Protein AF-A0A7V9ACW5-F1 (afdb_monomer)

Mean predicted aligned error: 5.11 Å

Secondary structure (DSSP, 8-state):
-PPPPHHHHHHHHHHHHHHT-HHHHTTS-HHHHHHIIIIIIHHHHHHHSSHHHHHHHHHTTSS-HHHHHHHHHHHHHHHHHHHHTTSTT--HHHHHH-HHHHHHHHHHHHHHHHHHTT-

Foldseek 3Di:
DDDDALVRLLVLLLVLLVLLAPVVL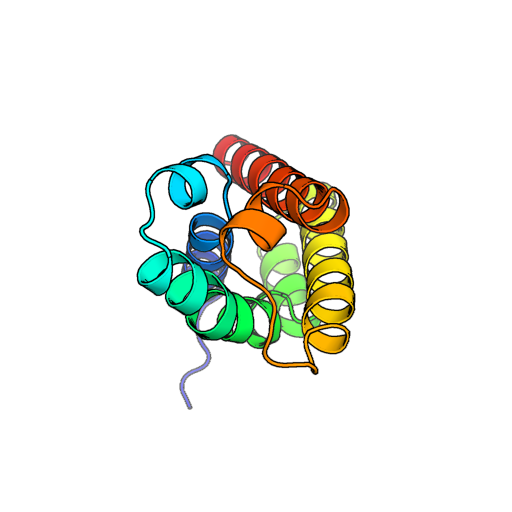VVDDQVSNCCSLVPSNVVSLVPCLPPVNLVNNVVVVLDDPVLNVLSVVLSVLSCVVVVVVPPVPDTSVCCVPPPSNVVSNVSSNVSSVRNVVSD

Radius of gyration: 14.18 Å; Cα contacts (8 Å, |Δi|>4): 106; chains: 1; bounding box: 33×29×39 Å

Sequence (119 aa):
MNEISAKELYKLYYDTIAKCCTFNLNSYSDDELFYNLFEEFDIGVHSFFHDMSLARLSKSSLIDDVALNLSKKIREKWLSLSGSICDKTITAEQIKTDIAWQELFSLCDQLKSRLDGLK

Organism: NCBI:txid2755323

Solvent-accessible surface area (backbone atoms only — not comparable to full-atom values): 6582 Å² total; per-residue (Å²): 131,84,79,77,48,64,70,57,48,46,49,55,41,50,54,28,39,57,50,52,17,57,80,50,56,78,71,44,54,60,69,54,43,49,46,30,48,73,48,54,26,42,54,30,42,68,54,44,46,27,70,70,43,44,51,49,30,42,76,66,70,75,39,53,74,67,48,52,53,46,42,47,51,47,41,54,50,47,54,58,50,62,67,67,50,78,59,94,73,80,46,61,67,53,53,72,68,37,64,74,47,48,51,48,21,51,48,31,40,54,40,50,54,52,57,63,69,74,108

pLDDT: mean 85.62, std 9.95, range [41.31, 93.88]

Nearest PDB structures (foldseek):
  4p9t-assembly1_C  TM=3.675E-01  e=5.235E+00  Mus musculus
  6azy-assembly1_A  TM=3.227E-01  e=3.672E+00  Calcarisporiella thermophila
  5h5m-assembly2_B  TM=3.766E-01  e=7.463E+00  Caenorhabditis elegans
  1yo7-assembly2_B  TM=2.962E-01  e=6.411E+00  Escherichia coli

Structure (mmCIF, N/CA/C/O backbone):
data_AF-A0A7V9ACW5-F1
#
_entry.id   AF-A0A7V9ACW5-F1
#
loop_
_atom_site.group_PDB
_atom_site.id
_atom_site.type_symbol
_atom_site.label_atom_id
_atom_site.label_alt_id
_atom_site.label_comp_id
_atom_site.label_asym_id
_atom_site.label_entity_id
_atom_site.label_seq_id
_atom_site.pdbx_PDB_ins_code
_atom_site.Cartn_x
_atom_site.Cartn_y
_atom_site.Cartn_z
_atom_site.occupancy
_atom_site.B_iso_or_equiv
_atom_site.auth_seq_id
_atom_site.auth_comp_id
_atom_site.auth_asym_id
_atom_site.auth_atom_id
_atom_site.pdbx_PDB_model_num
ATOM 1 N N . MET A 1 1 ? 2.572 -16.248 21.121 1.00 41.31 1 MET A N 1
ATOM 2 C CA . MET A 1 1 ? 2.751 -15.168 20.130 1.00 41.31 1 MET A CA 1
ATOM 3 C C . MET A 1 1 ? 1.908 -14.011 20.639 1.00 41.31 1 MET A C 1
ATOM 5 O O . MET A 1 1 ? 0.709 -14.209 20.781 1.00 41.31 1 MET A O 1
ATOM 9 N N . ASN A 1 2 ? 2.515 -12.903 21.072 1.00 50.62 2 ASN A N 1
ATOM 10 C CA . ASN A 1 2 ? 1.735 -11.766 21.569 1.00 50.62 2 ASN A CA 1
ATOM 11 C C . ASN A 1 2 ? 0.928 -11.198 20.404 1.00 50.62 2 ASN A C 1
ATOM 13 O O . ASN A 1 2 ? 1.481 -10.947 19.334 1.00 50.62 2 ASN A O 1
ATOM 17 N N . GLU A 1 3 ? -0.378 -11.061 20.593 1.00 74.62 3 GLU A N 1
ATOM 18 C CA . GLU A 1 3 ? -1.243 -10.468 19.586 1.00 74.62 3 GLU A CA 1
ATOM 19 C C . GLU A 1 3 ? -0.865 -8.988 19.451 1.00 74.62 3 GLU A C 1
ATOM 21 O O . GLU A 1 3 ? -0.918 -8.246 20.432 1.00 74.62 3 GLU A O 1
ATOM 26 N N . ILE A 1 4 ? -0.442 -8.558 18.259 1.00 83.38 4 ILE A N 1
ATOM 27 C CA . ILE A 1 4 ? -0.138 -7.143 18.015 1.00 83.38 4 ILE A CA 1
ATOM 28 C C . ILE A 1 4 ? -1.396 -6.307 18.270 1.00 83.38 4 ILE A C 1
ATOM 30 O O . ILE A 1 4 ? -2.503 -6.693 17.861 1.00 83.38 4 ILE A O 1
ATOM 34 N N . SER A 1 5 ? -1.245 -5.172 18.950 1.00 89.81 5 SER A N 1
ATOM 35 C CA . SER A 1 5 ? -2.369 -4.276 19.218 1.00 89.81 5 SER A CA 1
ATOM 36 C C . SER A 1 5 ? -2.882 -3.631 17.927 1.00 89.81 5 SER A C 1
ATOM 38 O O . SER A 1 5 ? -2.162 -3.521 16.935 1.00 89.81 5 SER A O 1
ATOM 40 N N . ALA A 1 6 ? -4.124 -3.136 17.934 1.00 88.62 6 ALA A N 1
ATOM 41 C CA . ALA A 1 6 ? -4.691 -2.442 16.773 1.00 88.62 6 ALA A CA 1
ATOM 42 C C . ALA A 1 6 ? -3.874 -1.200 16.360 1.00 88.62 6 ALA A C 1
ATOM 44 O O . ALA A 1 6 ? -3.755 -0.904 15.175 1.00 88.62 6 ALA A O 1
ATOM 45 N N . LYS A 1 7 ? -3.261 -0.500 17.326 1.00 89.75 7 LYS A N 1
ATOM 46 C CA . LYS A 1 7 ? -2.395 0.660 17.060 1.00 89.75 7 LYS A CA 1
ATOM 47 C C . LYS A 1 7 ? -1.068 0.261 16.417 1.00 89.75 7 LYS A C 1
ATOM 49 O O . LYS A 1 7 ? -0.590 0.966 15.537 1.00 89.75 7 LYS A O 1
ATOM 54 N N . GLU A 1 8 ? -0.469 -0.845 16.851 1.00 91.56 8 GLU A N 1
ATOM 55 C CA . GLU A 1 8 ? 0.749 -1.376 16.226 1.00 91.56 8 GLU A CA 1
ATOM 56 C C . GLU A 1 8 ? 0.458 -1.899 14.822 1.00 91.56 8 GLU A C 1
ATOM 58 O O . GLU A 1 8 ? 1.188 -1.572 13.891 1.00 91.56 8 GLU A O 1
ATOM 63 N N . LEU A 1 9 ? -0.660 -2.609 14.647 1.00 91.25 9 LEU A N 1
ATOM 64 C CA . LEU A 1 9 ? -1.145 -3.025 13.335 1.00 91.25 9 LEU A CA 1
ATOM 65 C C . LEU A 1 9 ? -1.342 -1.822 12.405 1.00 91.25 9 LEU A C 1
ATOM 67 O O . LEU A 1 9 ? -0.936 -1.878 11.251 1.00 91.25 9 LEU A O 1
ATOM 71 N N . TYR A 1 10 ? -1.915 -0.725 12.907 1.00 92.19 10 TYR A N 1
ATOM 72 C CA . TYR A 1 10 ? -2.105 0.493 12.122 1.00 92.19 10 TYR A CA 1
ATOM 73 C C . TYR A 1 10 ? -0.784 1.130 11.688 1.00 92.19 10 TYR A C 1
ATOM 75 O O . TY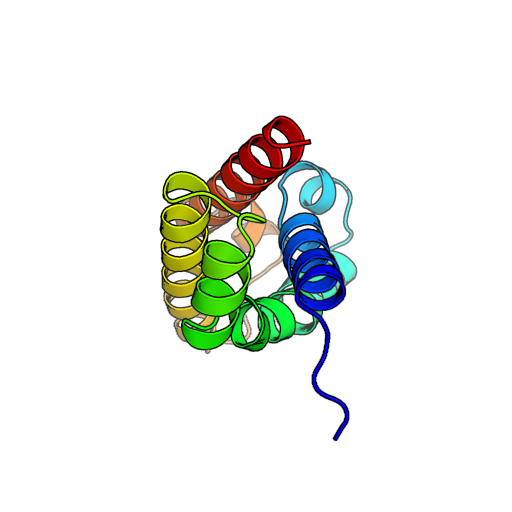R A 1 10 ? -0.686 1.591 10.556 1.00 92.19 10 TYR A O 1
ATOM 83 N N . LYS A 1 11 ? 0.239 1.139 12.552 1.00 91.75 11 LYS A N 1
ATOM 84 C CA . LYS A 1 11 ? 1.571 1.643 12.183 1.00 91.75 11 LYS A CA 1
ATOM 85 C C . LYS A 1 11 ? 2.172 0.827 11.045 1.00 91.75 11 LYS A C 1
ATOM 87 O O . LYS A 1 11 ? 2.547 1.402 10.037 1.00 91.75 11 LYS A O 1
ATOM 92 N N . LEU A 1 12 ? 2.170 -0.500 11.171 1.00 91.88 12 LEU A N 1
ATOM 93 C CA . LEU A 1 12 ? 2.685 -1.403 10.137 1.00 91.88 12 LEU A CA 1
ATOM 94 C C . LEU A 1 12 ? 1.916 -1.257 8.814 1.00 91.88 12 LEU A C 1
ATOM 96 O O . LEU A 1 12 ? 2.505 -1.207 7.735 1.00 91.88 12 LEU A O 1
ATOM 100 N N . TYR A 1 13 ? 0.594 -1.125 8.905 1.00 92.38 13 TYR A N 1
ATOM 101 C CA . TYR A 1 13 ? -0.291 -0.849 7.779 1.00 92.38 13 TYR A CA 1
ATOM 102 C C . TYR A 1 13 ? 0.023 0.492 7.090 1.00 92.38 13 TYR A C 1
ATOM 104 O O . TYR A 1 13 ? 0.130 0.546 5.865 1.00 92.38 13 TYR A O 1
ATOM 112 N N . TYR A 1 14 ? 0.203 1.567 7.860 1.00 91.88 14 TYR A N 1
ATOM 113 C CA . TYR A 1 14 ? 0.533 2.893 7.335 1.00 91.88 14 TYR A CA 1
ATOM 114 C C . TYR A 1 14 ? 1.932 2.916 6.705 1.00 91.88 14 TYR A C 1
ATOM 116 O O . TYR A 1 14 ? 2.104 3.432 5.600 1.00 91.88 14 TYR A O 1
ATOM 124 N N . ASP A 1 15 ? 2.912 2.305 7.374 1.00 90.88 15 ASP A N 1
ATOM 125 C CA . ASP A 1 15 ? 4.290 2.210 6.893 1.00 90.88 15 ASP A CA 1
ATOM 126 C C . ASP A 1 15 ? 4.361 1.438 5.573 1.00 90.88 15 ASP A C 1
ATOM 128 O O . ASP A 1 15 ? 5.065 1.866 4.661 1.00 90.88 15 ASP A O 1
ATOM 132 N N . THR A 1 16 ? 3.564 0.371 5.428 1.00 91.19 16 THR A N 1
ATOM 133 C CA . THR A 1 16 ? 3.434 -0.379 4.167 1.00 91.19 16 THR A CA 1
ATOM 134 C C . THR A 1 16 ? 3.024 0.548 3.024 1.00 91.19 16 THR A C 1
ATOM 136 O O . THR A 1 16 ? 3.696 0.600 2.000 1.00 91.19 16 THR A O 1
ATOM 139 N N . ILE A 1 17 ? 1.972 1.354 3.197 1.00 90.25 17 ILE A N 1
ATOM 140 C CA . ILE A 1 17 ? 1.528 2.285 2.146 1.00 90.25 17 ILE A CA 1
ATOM 141 C C . ILE A 1 17 ? 2.589 3.317 1.805 1.00 90.25 17 ILE A C 1
ATOM 143 O O . ILE A 1 17 ? 2.783 3.624 0.628 1.00 90.25 17 ILE A O 1
ATOM 147 N N . ALA A 1 18 ? 3.313 3.820 2.803 1.00 86.25 18 ALA A N 1
ATOM 148 C CA . ALA A 1 18 ? 4.374 4.786 2.569 1.00 86.25 18 ALA A CA 1
ATOM 149 C C . ALA A 1 18 ? 5.468 4.243 1.629 1.00 86.25 18 ALA A C 1
ATOM 151 O O . ALA A 1 18 ? 6.064 5.029 0.895 1.00 86.25 18 ALA A O 1
ATOM 152 N N . LYS A 1 19 ? 5.704 2.924 1.581 1.00 85.19 19 LYS A N 1
ATOM 153 C CA . LYS A 1 19 ? 6.685 2.308 0.668 1.00 85.19 19 LYS A CA 1
ATOM 154 C C . LYS A 1 19 ? 6.283 2.352 -0.807 1.00 85.19 19 LYS A C 1
ATOM 156 O O . LYS A 1 19 ? 7.159 2.373 -1.663 1.00 85.19 19 LYS A O 1
ATOM 161 N N . CYS A 1 20 ? 4.985 2.410 -1.100 1.00 84.06 20 CYS A N 1
ATOM 162 C CA . CYS A 1 20 ? 4.437 2.341 -2.460 1.00 84.06 20 CYS A CA 1
ATOM 163 C C . CYS A 1 20 ? 3.836 3.679 -2.947 1.00 84.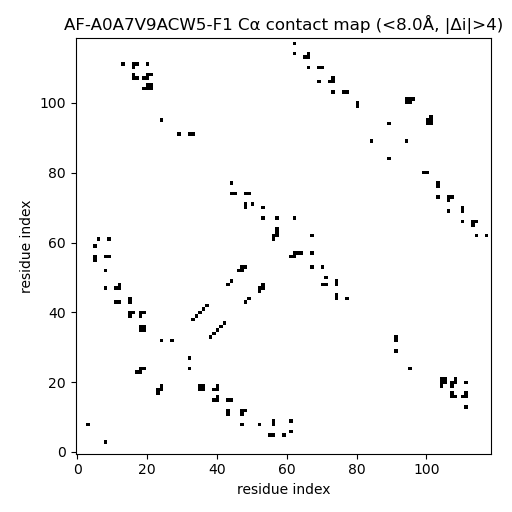06 20 CYS A C 1
ATOM 165 O O . CYS A 1 20 ? 3.187 3.728 -3.991 1.00 84.06 20 CYS A O 1
ATOM 167 N N . CYS A 1 21 ? 4.022 4.770 -2.197 1.00 80.94 21 CYS A N 1
ATOM 168 C CA . CYS A 1 21 ? 3.556 6.106 -2.587 1.00 80.94 21 CYS A CA 1
ATOM 169 C C . CYS A 1 21 ? 4.465 6.740 -3.648 1.00 80.94 21 CYS A C 1
ATOM 171 O O . CYS A 1 21 ? 5.694 6.680 -3.541 1.00 80.94 21 CYS A O 1
ATOM 173 N N . THR A 1 22 ? 3.875 7.448 -4.613 1.00 76.50 22 THR A N 1
ATOM 174 C CA . THR A 1 22 ? 4.567 7.989 -5.800 1.00 76.50 22 THR A CA 1
ATOM 175 C C . THR A 1 22 ? 5.722 8.926 -5.443 1.00 76.50 22 THR A C 1
ATOM 177 O O . THR A 1 22 ? 6.761 8.928 -6.104 1.00 76.50 22 THR A O 1
ATOM 180 N N . PHE A 1 23 ? 5.579 9.691 -4.354 1.00 68.19 23 PHE A N 1
ATOM 181 C CA . PHE A 1 23 ? 6.623 10.595 -3.855 1.00 68.19 23 PHE A CA 1
ATOM 182 C C . PHE A 1 23 ? 7.947 9.869 -3.550 1.00 68.19 23 PHE A C 1
ATOM 184 O O . PHE A 1 23 ? 9.026 10.385 -3.843 1.00 68.19 23 PHE A O 1
ATOM 191 N N . ASN A 1 24 ? 7.867 8.653 -3.012 1.00 68.88 24 ASN A N 1
ATOM 192 C CA . ASN A 1 24 ? 9.042 7.871 -2.642 1.00 68.88 24 ASN A CA 1
ATOM 193 C C . ASN A 1 24 ? 9.667 7.180 -3.865 1.00 68.88 24 ASN A C 1
ATOM 195 O O . ASN A 1 24 ? 10.886 7.171 -4.015 1.00 68.88 24 ASN A O 1
ATOM 199 N N . LEU A 1 25 ? 8.840 6.691 -4.791 1.00 70.62 25 LEU A N 1
ATOM 200 C CA . LEU A 1 25 ? 9.273 5.895 -5.947 1.00 70.62 25 LEU A CA 1
ATOM 201 C C . LEU A 1 25 ? 10.102 6.690 -6.966 1.00 70.62 25 LEU A C 1
ATOM 203 O O . LEU A 1 25 ? 11.016 6.143 -7.583 1.00 70.62 25 LEU A O 1
ATOM 20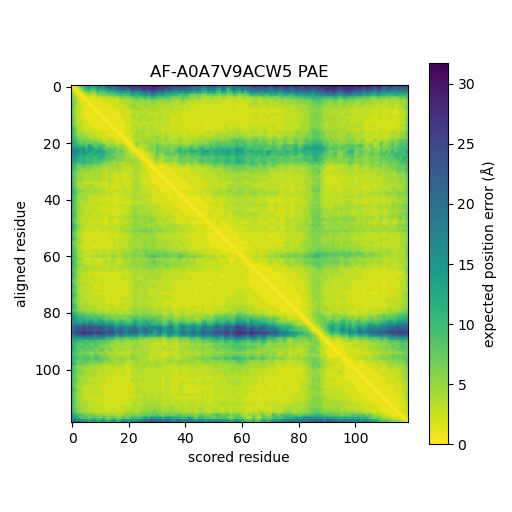7 N N . ASN A 1 26 ? 9.821 7.986 -7.123 1.00 72.19 26 ASN A N 1
ATOM 208 C CA . ASN A 1 26 ? 10.613 8.868 -7.990 1.00 72.19 26 ASN A CA 1
ATOM 209 C C . ASN A 1 26 ? 12.004 9.179 -7.418 1.00 72.19 26 ASN A C 1
ATOM 211 O O . ASN A 1 26 ? 12.883 9.612 -8.158 1.00 72.19 26 ASN A O 1
ATOM 215 N N . SER A 1 27 ? 12.193 8.961 -6.116 1.00 78.50 27 SER A N 1
ATOM 216 C CA . SER A 1 27 ? 13.439 9.248 -5.402 1.00 78.50 27 SER A CA 1
ATOM 217 C C . SER A 1 27 ? 14.331 8.012 -5.246 1.00 78.50 27 SER A C 1
ATOM 219 O O . SER A 1 27 ? 15.508 8.157 -4.931 1.00 78.50 27 SER A O 1
ATOM 221 N N . TYR A 1 28 ? 13.779 6.813 -5.450 1.00 81.56 28 TYR A N 1
ATOM 222 C CA . TYR A 1 28 ? 14.494 5.550 -5.301 1.00 81.56 28 TYR A CA 1
ATOM 223 C C . TYR A 1 28 ? 15.337 5.208 -6.528 1.00 81.56 28 TYR A C 1
ATOM 225 O O . TYR A 1 28 ? 14.896 5.357 -7.677 1.00 81.56 28 TYR A O 1
ATOM 233 N N . SER A 1 29 ? 16.531 4.681 -6.253 1.00 87.19 29 SER A N 1
ATOM 234 C CA . SER A 1 29 ? 17.286 3.881 -7.216 1.00 87.19 29 SER A CA 1
ATOM 235 C C . SER A 1 29 ? 16.497 2.634 -7.619 1.00 87.19 29 SER A C 1
ATOM 237 O O . SER A 1 29 ? 15.526 2.251 -6.963 1.00 87.19 29 SER A O 1
ATOM 239 N N . ASP A 1 30 ? 16.907 1.992 -8.709 1.00 87.00 30 ASP A N 1
ATOM 240 C CA . ASP A 1 30 ? 16.224 0.798 -9.204 1.00 87.00 30 ASP A CA 1
ATOM 241 C C . ASP A 1 30 ? 16.224 -0.319 -8.145 1.00 87.00 30 ASP A C 1
ATOM 243 O O . ASP A 1 30 ? 15.168 -0.872 -7.851 1.00 87.00 30 ASP A O 1
ATOM 247 N N . ASP A 1 31 ? 17.358 -0.573 -7.485 1.00 86.69 31 ASP A N 1
ATOM 248 C CA . ASP A 1 31 ? 17.463 -1.579 -6.418 1.00 86.69 31 ASP A CA 1
ATOM 249 C C . ASP A 1 31 ? 16.557 -1.254 -5.218 1.00 86.69 31 ASP A C 1
ATOM 251 O O . ASP A 1 31 ? 15.859 -2.127 -4.701 1.00 86.69 31 ASP A O 1
ATOM 255 N N . GLU A 1 32 ? 16.508 0.013 -4.794 1.00 88.00 32 GLU A N 1
ATOM 256 C CA . GLU A 1 32 ? 15.616 0.451 -3.715 1.00 88.00 32 GLU A CA 1
ATOM 257 C C . GLU A 1 32 ? 14.142 0.323 -4.104 1.00 88.00 32 GLU A C 1
ATOM 259 O O . GLU A 1 32 ? 13.312 -0.020 -3.261 1.00 88.00 32 GLU A O 1
ATOM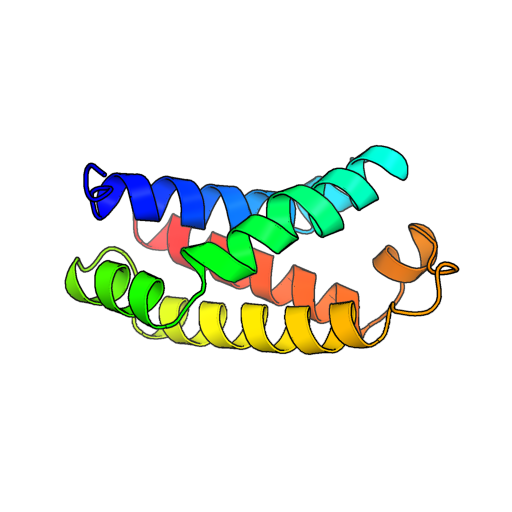 264 N N . LEU A 1 33 ? 13.796 0.589 -5.366 1.00 87.12 33 LEU A N 1
ATOM 265 C CA . LEU A 1 33 ? 12.444 0.402 -5.878 1.00 87.12 33 LEU A CA 1
ATOM 266 C C . LEU A 1 33 ? 12.039 -1.071 -5.775 1.00 87.12 33 LEU A C 1
ATOM 268 O O . LEU A 1 33 ? 10.974 -1.371 -5.234 1.00 87.12 33 LEU A O 1
ATOM 272 N N . PHE A 1 34 ? 12.892 -1.979 -6.256 1.00 87.19 34 PHE A N 1
ATOM 273 C CA . PHE A 1 34 ? 12.625 -3.414 -6.202 1.00 87.19 34 PHE A CA 1
ATOM 274 C C . PHE A 1 34 ? 12.509 -3.914 -4.762 1.00 87.19 34 PHE A C 1
ATOM 276 O O . PHE A 1 34 ? 11.535 -4.593 -4.445 1.00 87.19 34 PHE A O 1
ATOM 283 N N . TYR A 1 35 ? 13.430 -3.520 -3.882 1.00 88.25 35 TYR A N 1
ATOM 284 C CA . TYR A 1 35 ? 13.392 -3.900 -2.469 1.00 88.25 35 TYR A CA 1
ATOM 285 C C . TYR A 1 35 ? 12.110 -3.408 -1.779 1.00 88.25 35 TYR A C 1
ATOM 287 O O . TYR A 1 35 ? 11.398 -4.174 -1.129 1.00 88.25 35 TYR A O 1
ATOM 295 N N . ASN A 1 36 ? 11.756 -2.130 -1.949 1.00 87.94 36 ASN A N 1
ATOM 296 C CA . ASN A 1 36 ? 10.564 -1.587 -1.300 1.00 87.94 36 ASN A CA 1
ATOM 297 C C . ASN A 1 36 ? 9.271 -2.209 -1.839 1.00 87.94 36 ASN A C 1
ATOM 299 O O . ASN A 1 36 ? 8.345 -2.391 -1.056 1.00 87.94 36 ASN A O 1
ATOM 303 N N . LEU A 1 37 ? 9.183 -2.530 -3.134 1.00 87.88 37 LEU A N 1
ATOM 304 C CA . LEU A 1 37 ? 7.972 -3.103 -3.727 1.00 87.88 37 LEU A CA 1
ATOM 305 C C . LEU A 1 37 ? 7.859 -4.613 -3.482 1.00 87.88 37 LEU A C 1
ATOM 307 O O . LEU A 1 37 ? 6.840 -5.078 -2.980 1.00 87.88 37 LEU A O 1
ATOM 311 N N . PHE A 1 38 ? 8.885 -5.384 -3.830 1.00 87.62 38 PHE A N 1
ATOM 312 C CA . PHE A 1 38 ? 8.805 -6.847 -3.864 1.00 87.62 38 PHE A CA 1
ATOM 313 C C . PHE A 1 38 ? 9.256 -7.532 -2.574 1.00 87.62 38 PHE A C 1
ATOM 315 O O . PHE A 1 38 ? 9.065 -8.738 -2.451 1.00 87.62 38 PHE A O 1
ATOM 322 N N . GLU A 1 39 ? 9.811 -6.793 -1.611 1.00 88.06 39 GLU A N 1
ATOM 323 C CA . GLU A 1 39 ? 10.109 -7.326 -0.278 1.00 88.06 39 GLU A CA 1
ATOM 324 C C . GLU A 1 39 ? 9.234 -6.647 0.777 1.00 88.06 39 GLU A C 1
ATOM 326 O O . GLU A 1 39 ? 8.333 -7.271 1.335 1.00 88.06 39 GLU A O 1
ATOM 331 N N . GLU A 1 40 ? 9.423 -5.350 1.021 1.00 90.19 40 GLU A N 1
ATOM 332 C CA . GLU A 1 40 ? 8.741 -4.664 2.129 1.00 90.19 40 GLU A CA 1
ATOM 333 C C . GLU A 1 40 ? 7.229 -4.529 1.892 1.00 90.19 40 GLU A C 1
ATOM 335 O O . GLU A 1 40 ? 6.411 -4.903 2.740 1.00 90.19 40 GLU A O 1
ATOM 340 N N . PHE A 1 41 ? 6.842 -3.989 0.734 1.00 90.12 41 PHE A N 1
ATOM 341 C CA . PHE A 1 41 ? 5.443 -3.760 0.398 1.00 90.12 41 PHE A CA 1
ATOM 342 C C . PHE A 1 41 ? 4.698 -5.070 0.162 1.00 90.12 41 PHE A C 1
ATOM 344 O O . PHE A 1 41 ? 3.592 -5.214 0.677 1.00 90.12 41 PHE A O 1
ATOM 351 N N . ASP A 1 42 ? 5.300 -6.038 -0.534 1.00 90.06 42 ASP A N 1
ATOM 352 C CA . ASP A 1 42 ? 4.706 -7.361 -0.754 1.00 90.06 42 ASP A CA 1
ATOM 353 C C . ASP A 1 42 ? 4.329 -8.042 0.571 1.00 90.06 42 ASP A C 1
ATOM 355 O O . ASP A 1 42 ? 3.160 -8.375 0.805 1.00 90.06 42 ASP A O 1
ATOM 359 N N . ILE A 1 43 ? 5.289 -8.144 1.498 1.00 89.50 43 ILE A N 1
ATOM 360 C CA . ILE A 1 43 ? 5.067 -8.727 2.826 1.00 89.50 43 ILE A CA 1
ATOM 361 C C . ILE A 1 43 ? 3.970 -7.955 3.571 1.00 89.50 43 ILE A C 1
ATOM 363 O O . ILE A 1 43 ? 3.078 -8.557 4.189 1.00 89.50 43 ILE A O 1
ATOM 367 N N . GLY A 1 44 ? 4.008 -6.622 3.503 1.00 89.56 44 GLY A N 1
ATOM 368 C CA . GLY A 1 44 ? 3.043 -5.747 4.157 1.00 89.56 44 GLY A CA 1
ATOM 369 C C . GLY A 1 44 ? 1.622 -5.887 3.605 1.00 89.56 44 GLY A C 1
ATOM 370 O O . GLY A 1 44 ? 0.664 -5.976 4.377 1.00 89.56 44 GLY A O 1
ATOM 371 N N . VAL A 1 45 ? 1.456 -5.977 2.287 1.00 90.75 45 VAL A N 1
ATOM 372 C CA . VAL A 1 45 ? 0.155 -6.164 1.628 1.00 90.75 45 VAL A CA 1
ATOM 373 C C . VAL A 1 45 ? -0.408 -7.553 1.916 1.00 90.75 45 VAL A C 1
ATOM 375 O O . VAL A 1 45 ? -1.594 -7.697 2.225 1.00 90.75 45 VAL A O 1
ATOM 378 N N . HIS A 1 46 ? 0.423 -8.592 1.899 1.00 89.38 46 HIS A N 1
ATOM 379 C CA . HIS A 1 46 ? -0.029 -9.935 2.251 1.00 89.38 46 HIS A CA 1
ATOM 380 C C . HIS A 1 46 ? -0.460 -10.053 3.723 1.00 89.38 46 HIS A C 1
ATOM 382 O O . HIS A 1 46 ? -1.387 -10.807 4.028 1.00 89.38 46 HIS A O 1
ATOM 388 N N . SER A 1 47 ? 0.148 -9.273 4.621 1.00 88.19 47 SER A N 1
ATOM 389 C CA . SER A 1 47 ? -0.086 -9.364 6.069 1.00 88.19 47 SER A CA 1
ATOM 390 C C . SER A 1 47 ? -1.136 -8.371 6.584 1.00 88.19 47 SER A C 1
ATOM 392 O O . SER A 1 47 ? -2.144 -8.746 7.194 1.00 88.19 47 SER A O 1
ATOM 394 N N . PHE A 1 48 ? -0.924 -7.076 6.358 1.00 90.81 48 PHE A N 1
ATOM 395 C CA . PHE A 1 48 ? -1.693 -5.993 6.982 1.00 90.81 48 PHE A CA 1
ATOM 396 C C . PHE A 1 48 ? -2.912 -5.573 6.160 1.00 90.81 48 PHE A C 1
ATOM 398 O O . PHE A 1 48 ? -3.874 -5.056 6.725 1.00 90.81 48 PHE A O 1
ATOM 405 N N . PHE A 1 49 ? -2.913 -5.864 4.857 1.00 91.94 49 PHE A N 1
ATOM 406 C CA . PHE A 1 49 ? -4.057 -5.637 3.966 1.00 91.94 49 PHE A CA 1
ATOM 407 C C . PHE A 1 49 ? -4.956 -6.873 3.838 1.00 91.94 49 PHE A C 1
ATOM 409 O O . PHE A 1 49 ? -5.938 -6.869 3.096 1.00 91.94 49 PHE A O 1
ATOM 416 N N . HIS A 1 50 ? -4.654 -7.941 4.579 1.00 92.44 50 HIS A N 1
ATOM 417 C CA . HIS A 1 50 ? -5.527 -9.100 4.685 1.00 92.44 50 HIS A CA 1
ATOM 418 C C . HIS A 1 50 ? -6.861 -8.733 5.359 1.00 92.44 50 HIS A C 1
ATOM 420 O O . HIS A 1 50 ? -6.896 -7.913 6.279 1.00 92.44 50 HIS A O 1
ATOM 426 N N . ASP A 1 51 ? -7.957 -9.390 4.969 1.00 89.94 51 ASP A N 1
ATOM 427 C CA . ASP A 1 51 ? -9.312 -9.058 5.438 1.00 89.94 51 ASP A CA 1
ATOM 428 C C . ASP A 1 51 ? -9.444 -9.066 6.966 1.00 89.94 51 ASP A C 1
ATOM 430 O O . ASP A 1 51 ? -10.097 -8.200 7.545 1.00 89.94 51 ASP A O 1
ATOM 434 N N . MET A 1 52 ? -8.767 -10.002 7.636 1.00 89.88 52 MET A N 1
ATOM 435 C CA . MET A 1 52 ? -8.739 -10.074 9.103 1.00 89.88 52 MET A CA 1
ATOM 436 C C . MET A 1 52 ? -8.065 -8.852 9.740 1.00 89.88 52 MET A C 1
ATOM 438 O O . MET A 1 52 ? -8.554 -8.329 10.742 1.00 89.88 52 MET A O 1
ATOM 442 N N . SER A 1 53 ? -6.958 -8.385 9.160 1.00 91.38 53 SER 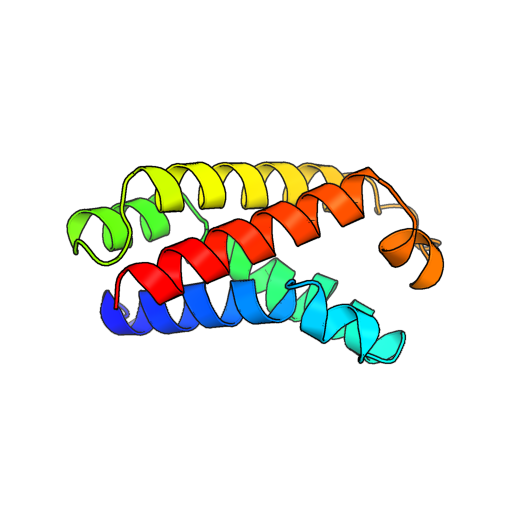A N 1
ATOM 443 C CA . SER A 1 53 ? -6.218 -7.211 9.629 1.00 91.38 53 SER A CA 1
ATOM 444 C C . SER A 1 53 ? -7.044 -5.942 9.418 1.00 91.38 53 SER A C 1
ATOM 446 O O . SER A 1 53 ? -7.256 -5.172 10.356 1.00 91.38 53 SER A O 1
ATOM 448 N N . LEU A 1 54 ? -7.618 -5.783 8.226 1.00 92.75 54 LEU A N 1
ATOM 449 C CA . LEU A 1 54 ? -8.480 -4.654 7.888 1.00 92.75 54 LEU A CA 1
ATOM 450 C C . LEU A 1 54 ? -9.750 -4.605 8.752 1.00 92.75 54 LEU A C 1
ATOM 452 O O . LEU A 1 54 ? -10.125 -3.541 9.244 1.00 92.75 54 LEU A O 1
ATOM 456 N N . ALA A 1 55 ? -10.375 -5.754 9.024 1.00 91.25 55 ALA A N 1
ATOM 457 C CA . ALA A 1 55 ? -11.528 -5.834 9.918 1.00 91.25 55 ALA A CA 1
ATOM 458 C C . ALA A 1 55 ? -11.180 -5.407 11.354 1.00 91.25 55 ALA A C 1
ATOM 460 O O . ALA A 1 55 ? -11.988 -4.749 12.010 1.00 91.25 55 ALA A O 1
ATOM 461 N N . ARG A 1 56 ? -9.982 -5.743 11.856 1.00 92.62 56 ARG A N 1
ATOM 462 C CA . ARG A 1 56 ? -9.508 -5.291 13.179 1.00 92.62 56 ARG A CA 1
ATOM 463 C C . ARG A 1 56 ? -9.290 -3.777 13.217 1.00 92.62 56 ARG A C 1
ATOM 465 O O . ARG A 1 56 ? -9.695 -3.139 14.190 1.00 92.62 56 ARG A O 1
ATOM 472 N N . LEU A 1 57 ? -8.695 -3.202 12.170 1.00 91.44 57 LEU A N 1
ATOM 473 C CA . LEU A 1 57 ? -8.476 -1.755 12.056 1.00 91.44 57 LEU A CA 1
ATOM 474 C C . LEU A 1 57 ? -9.795 -0.976 11.982 1.00 91.44 57 LEU A C 1
ATOM 476 O O . LEU A 1 57 ? -9.961 0.007 12.704 1.00 91.44 57 LEU A O 1
ATOM 480 N N . SER A 1 58 ? -10.745 -1.455 11.176 1.00 91.62 58 SER A N 1
ATOM 481 C CA . SER A 1 58 ? -12.079 -0.858 11.038 1.00 91.62 58 SER A CA 1
ATOM 482 C C . SER A 1 58 ? -12.867 -0.928 12.353 1.00 91.62 58 SER A C 1
ATOM 484 O O . SER A 1 58 ? -13.376 0.087 12.818 1.00 91.62 58 SER A O 1
ATOM 486 N N . LYS A 1 59 ? -12.868 -2.081 13.044 1.00 91.81 59 LYS A N 1
ATOM 487 C CA . LYS A 1 59 ? -13.498 -2.225 14.375 1.00 91.81 59 LYS A CA 1
ATOM 488 C C . LYS A 1 59 ? -12.904 -1.306 15.442 1.00 91.81 59 LYS A C 1
ATOM 490 O O . LYS A 1 59 ? -13.583 -0.982 16.409 1.00 91.81 59 LYS A O 1
ATOM 495 N N . SER A 1 60 ? -11.639 -0.928 15.285 1.00 90.31 60 SER A N 1
ATOM 496 C CA . SER A 1 60 ? -10.944 -0.021 16.202 1.00 90.31 60 SER A CA 1
ATOM 497 C C . SER A 1 60 ? -11.116 1.454 15.823 1.00 90.31 60 SER A C 1
ATOM 499 O O . SER A 1 60 ? -10.480 2.305 16.443 1.00 90.31 60 SER A O 1
ATOM 501 N N . SER A 1 61 ? -11.923 1.757 14.799 1.00 89.69 61 SER A N 1
ATOM 502 C CA . SER A 1 61 ? -12.125 3.099 14.236 1.00 89.69 61 SER A CA 1
ATOM 503 C C . SER A 1 61 ? -10.828 3.789 13.791 1.00 89.69 61 SER A C 1
ATOM 505 O O . SER A 1 61 ? -10.753 5.013 13.771 1.00 89.69 61 SER A O 1
ATOM 507 N N . LEU A 1 62 ? -9.793 3.009 13.454 1.00 89.25 62 LEU A N 1
ATOM 508 C CA . LEU A 1 62 ? -8.505 3.527 12.970 1.00 89.25 62 LEU A CA 1
ATOM 509 C C . LEU A 1 62 ? -8.509 3.759 11.455 1.00 89.25 62 LEU A C 1
ATOM 511 O O . LEU A 1 62 ? -7.707 4.535 10.947 1.00 89.25 62 LEU A O 1
ATO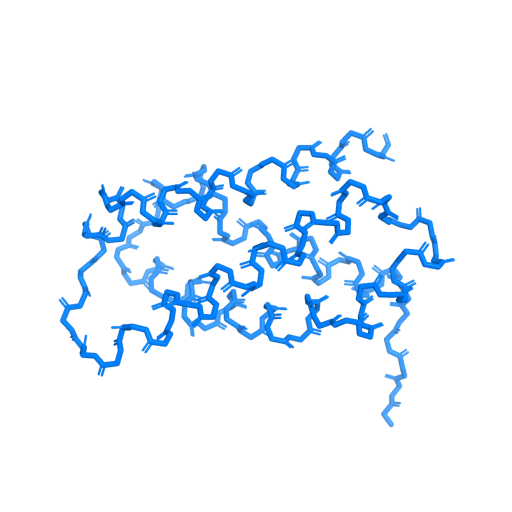M 515 N N . ILE A 1 63 ? -9.406 3.076 10.745 1.00 91.44 63 ILE A N 1
ATOM 516 C CA . ILE A 1 63 ? -9.694 3.294 9.329 1.00 91.44 63 ILE A CA 1
ATOM 517 C C . ILE A 1 63 ? -11.208 3.386 9.155 1.00 91.44 63 ILE A C 1
ATOM 519 O O . ILE A 1 63 ? -11.960 2.721 9.871 1.00 91.44 63 ILE A O 1
ATOM 523 N N . ASP A 1 64 ? -11.648 4.195 8.203 1.00 92.19 64 ASP A N 1
ATOM 524 C CA . ASP A 1 64 ? -13.049 4.308 7.815 1.00 92.19 64 ASP A CA 1
ATOM 525 C C . ASP A 1 64 ? -13.384 3.384 6.632 1.00 92.19 64 ASP A C 1
ATOM 527 O O . ASP A 1 64 ? -12.513 2.712 6.073 1.00 92.19 64 ASP A O 1
ATOM 531 N N . ASP A 1 65 ? -14.655 3.354 6.226 1.00 90.81 65 ASP A N 1
ATOM 532 C CA . ASP A 1 65 ? -15.116 2.505 5.119 1.00 90.81 65 ASP A CA 1
ATOM 533 C C . ASP A 1 65 ? -14.444 2.857 3.781 1.00 90.81 65 ASP A C 1
ATOM 535 O O . ASP A 1 65 ? -14.227 1.987 2.933 1.00 90.81 65 ASP A O 1
ATOM 539 N N . VAL A 1 66 ? -14.076 4.130 3.595 1.00 92.00 66 VAL A N 1
ATOM 540 C CA . VAL A 1 66 ? -13.367 4.601 2.399 1.00 92.00 66 VAL A CA 1
ATOM 541 C C . VAL A 1 66 ? -11.951 4.035 2.367 1.00 92.00 66 VAL A C 1
ATOM 543 O O . VAL A 1 66 ? -11.566 3.426 1.367 1.00 92.00 66 VAL A O 1
ATOM 546 N N . ALA A 1 67 ? -11.194 4.184 3.457 1.00 92.19 67 ALA A N 1
ATOM 547 C CA . ALA A 1 67 ? -9.859 3.618 3.591 1.00 92.19 67 ALA A CA 1
ATOM 548 C C . ALA A 1 67 ? -9.901 2.094 3.457 1.00 92.19 67 ALA A C 1
ATOM 550 O O . ALA A 1 67 ? -9.122 1.548 2.689 1.00 92.19 67 ALA A O 1
ATOM 551 N N . LEU A 1 68 ? -10.867 1.423 4.093 1.00 93.19 68 LEU A N 1
ATOM 552 C CA . LEU A 1 68 ? -11.063 -0.024 3.992 1.00 93.19 68 LEU A CA 1
ATOM 553 C C . LEU A 1 68 ? -11.246 -0.494 2.539 1.00 93.19 68 LEU A C 1
ATOM 555 O O . LEU A 1 68 ? -10.630 -1.475 2.117 1.00 93.19 68 LEU A O 1
ATOM 559 N N . ASN A 1 69 ? -12.095 0.190 1.769 1.00 93.50 69 ASN A N 1
ATOM 560 C CA . ASN A 1 69 ? -12.337 -0.150 0.368 1.00 93.50 69 ASN A CA 1
ATOM 561 C C . ASN A 1 69 ? -11.091 0.099 -0.498 1.00 93.50 69 ASN A C 1
ATOM 563 O O . ASN A 1 69 ? -10.747 -0.724 -1.345 1.00 93.50 69 ASN A O 1
ATOM 567 N N . LEU A 1 70 ? -10.381 1.207 -0.260 1.00 93.81 70 LEU A N 1
ATOM 568 C CA . LEU A 1 70 ? -9.110 1.492 -0.926 1.00 93.81 70 LEU A CA 1
ATOM 569 C C . LEU A 1 70 ? -8.060 0.420 -0.613 1.00 93.81 70 LEU A C 1
ATOM 571 O O . LEU A 1 70 ? -7.407 -0.059 -1.537 1.00 93.81 70 LEU A O 1
ATOM 575 N N . SER A 1 71 ? -7.945 -0.027 0.641 1.00 93.56 71 SER A N 1
ATOM 576 C CA . SER A 1 71 ? -7.014 -1.095 1.019 1.00 93.56 71 SER A CA 1
ATOM 577 C C . SER A 1 71 ? -7.283 -2.384 0.247 1.00 93.56 71 SER A C 1
ATOM 579 O O . SER A 1 71 ? -6.358 -2.991 -0.289 1.00 93.56 71 SER A O 1
ATOM 581 N N . LYS A 1 72 ? -8.551 -2.794 0.138 1.00 93.25 72 LYS A N 1
ATOM 582 C CA . LYS A 1 72 ? -8.920 -3.998 -0.619 1.00 93.25 72 LYS A CA 1
ATOM 583 C C . LYS A 1 72 ? -8.525 -3.883 -2.088 1.00 93.25 72 LYS A C 1
ATOM 585 O O . LYS A 1 72 ? -7.868 -4.782 -2.605 1.00 93.25 72 LYS A O 1
ATOM 590 N N . LYS A 1 73 ? -8.824 -2.742 -2.716 1.00 93.88 73 LYS A N 1
ATOM 591 C CA . LYS A 1 73 ? -8.439 -2.468 -4.109 1.00 93.88 73 LYS A CA 1
ATOM 592 C C . LYS A 1 73 ? -6.928 -2.507 -4.316 1.00 93.88 73 LYS A C 1
ATOM 594 O O . LYS A 1 73 ? -6.476 -3.088 -5.294 1.00 93.88 73 LYS A O 1
ATOM 599 N N . ILE A 1 74 ? -6.149 -1.918 -3.406 1.00 93.56 74 ILE A N 1
ATOM 600 C CA . ILE A 1 74 ? -4.678 -1.939 -3.469 1.00 93.56 74 ILE A CA 1
ATOM 601 C C . ILE A 1 74 ? -4.170 -3.376 -3.430 1.00 93.56 74 ILE A C 1
ATOM 603 O O . ILE A 1 74 ? -3.366 -3.758 -4.275 1.00 93.56 74 ILE A O 1
ATOM 607 N N . ARG A 1 75 ? -4.676 -4.192 -2.498 1.00 93.00 75 ARG A N 1
ATOM 608 C CA . ARG A 1 75 ? -4.285 -5.600 -2.386 1.00 93.00 75 ARG A CA 1
ATOM 609 C C . ARG A 1 75 ? -4.643 -6.398 -3.636 1.00 93.00 75 ARG A C 1
ATOM 611 O O . ARG A 1 75 ? -3.796 -7.111 -4.156 1.00 93.00 75 ARG A O 1
ATOM 618 N N . GLU A 1 76 ? -5.869 -6.279 -4.132 1.00 92.00 76 GLU A N 1
ATOM 619 C CA . GLU A 1 76 ? -6.306 -6.960 -5.359 1.00 92.00 76 GLU A CA 1
ATOM 620 C C . GLU A 1 76 ? -5.449 -6.562 -6.567 1.00 92.00 76 GLU A C 1
ATOM 622 O O . GLU A 1 76 ? -5.027 -7.417 -7.353 1.00 92.00 76 GLU A O 1
ATOM 627 N N . LYS A 1 77 ? -5.146 -5.265 -6.691 1.00 91.50 77 LYS A N 1
ATOM 628 C CA . LYS A 1 77 ? -4.318 -4.726 -7.769 1.00 91.50 77 LYS A CA 1
ATOM 629 C C . LYS A 1 77 ? -2.879 -5.224 -7.667 1.00 91.50 77 LYS A C 1
ATOM 631 O O . LYS A 1 77 ? -2.341 -5.687 -8.668 1.00 91.50 77 LYS A O 1
ATOM 636 N N . TRP A 1 78 ? -2.297 -5.203 -6.467 1.00 91.31 78 TRP A N 1
ATOM 637 C CA . TRP A 1 78 ? -0.967 -5.747 -6.203 1.00 91.31 78 TRP A CA 1
ATOM 638 C C . TRP A 1 78 ? -0.877 -7.223 -6.583 1.00 91.31 78 TRP A C 1
ATOM 640 O O . TRP A 1 78 ? -0.007 -7.580 -7.360 1.00 91.31 78 TRP A O 1
ATOM 650 N N . LEU A 1 79 ? -1.812 -8.062 -6.124 1.00 88.31 79 LEU A N 1
ATOM 651 C CA . LEU A 1 79 ? -1.822 -9.499 -6.434 1.00 88.31 79 LEU A CA 1
ATOM 652 C C . LEU A 1 79 ? -1.944 -9.783 -7.937 1.00 88.31 79 LEU A C 1
ATOM 654 O O . LEU A 1 79 ? -1.363 -10.743 -8.441 1.00 88.31 79 LEU A O 1
ATOM 658 N N . SER A 1 80 ? -2.694 -8.947 -8.657 1.00 89.12 80 SER A N 1
ATOM 659 C CA . SER A 1 80 ? -2.833 -9.058 -10.113 1.00 89.12 80 SER A CA 1
ATOM 660 C C . SER A 1 80 ? -1.534 -8.680 -10.838 1.00 89.12 80 SER A C 1
ATOM 662 O O . SER A 1 80 ? -1.147 -9.337 -11.806 1.00 89.12 80 SER A O 1
ATOM 664 N N . LEU A 1 81 ? -0.847 -7.639 -10.357 1.00 86.56 81 LEU A N 1
ATOM 665 C CA . LEU A 1 81 ? 0.435 -7.177 -10.891 1.00 86.56 81 LEU A CA 1
ATOM 666 C C . LEU A 1 81 ? 1.564 -8.162 -10.562 1.00 86.56 81 LEU A C 1
ATOM 668 O O . LEU A 1 81 ? 2.222 -8.648 -11.477 1.00 86.56 81 LEU A O 1
ATOM 672 N N . SER A 1 82 ? 1.745 -8.519 -9.287 1.00 80.25 82 SER A N 1
ATOM 673 C CA . SER A 1 82 ? 2.778 -9.451 -8.812 1.00 80.25 82 SER A CA 1
ATOM 674 C C . SER A 1 82 ? 2.645 -10.836 -9.437 1.00 80.25 82 SER A C 1
ATOM 676 O O . SER A 1 82 ? 3.644 -11.416 -9.858 1.00 80.25 82 SER A O 1
ATOM 678 N N . GLY A 1 83 ? 1.414 -11.322 -9.613 1.00 73.88 83 GLY A N 1
ATOM 679 C CA . GLY A 1 83 ? 1.138 -12.572 -10.320 1.00 73.88 83 GLY A CA 1
ATOM 680 C C . GLY A 1 83 ? 1.508 -12.550 -11.807 1.00 73.88 83 GLY A C 1
ATOM 681 O O . GLY A 1 83 ? 1.780 -13.606 -12.364 1.00 73.88 83 GLY A O 1
ATOM 682 N N . SER A 1 84 ? 1.555 -11.374 -12.441 1.00 68.75 84 SER A N 1
ATOM 683 C CA . SER A 1 84 ? 1.910 -11.214 -13.861 1.00 68.75 84 SER A CA 1
ATOM 684 C C . SER A 1 84 ? 3.418 -11.033 -14.094 1.00 68.75 84 SER A C 1
ATOM 686 O O . SER A 1 84 ? 3.893 -11.184 -15.215 1.00 68.75 84 SER A O 1
ATOM 688 N N . ILE A 1 85 ? 4.188 -10.736 -13.041 1.00 68.75 85 ILE A N 1
ATOM 689 C CA . ILE A 1 85 ? 5.642 -10.464 -13.082 1.00 68.75 85 ILE A CA 1
ATOM 690 C C . ILE A 1 85 ? 6.471 -11.755 -12.967 1.00 68.75 85 ILE A C 1
ATOM 692 O O . ILE A 1 85 ? 7.695 -11.730 -12.873 1.00 68.75 85 ILE A O 1
ATOM 696 N N . CYS A 1 86 ? 5.825 -12.921 -13.024 1.00 53.59 86 CYS A N 1
ATOM 697 C CA . CYS A 1 86 ? 6.481 -14.228 -12.992 1.00 53.59 86 CYS A CA 1
ATOM 698 C C . CYS A 1 86 ? 7.581 -14.422 -14.063 1.00 53.59 86 CYS A C 1
ATOM 700 O O . CYS A 1 86 ? 8.421 -15.309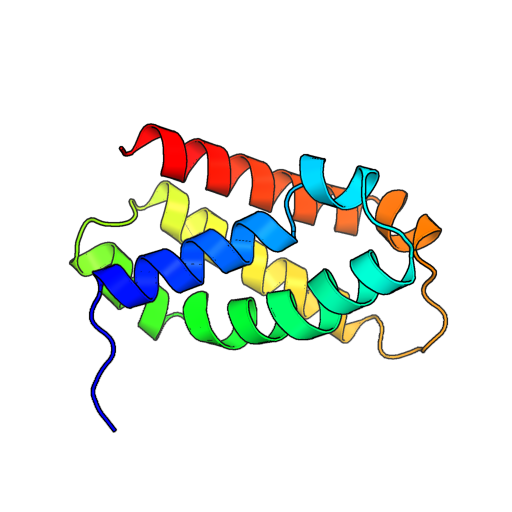 -13.900 1.00 53.59 86 CYS A O 1
ATOM 702 N N . ASP A 1 87 ? 7.652 -13.561 -15.083 1.00 52.97 87 ASP A N 1
ATOM 703 C CA . ASP A 1 87 ? 8.817 -13.414 -15.954 1.00 52.97 87 ASP A CA 1
ATOM 704 C C . ASP A 1 87 ? 9.758 -12.301 -15.454 1.00 52.97 87 ASP A C 1
ATOM 706 O O . ASP A 1 87 ? 9.442 -11.114 -15.497 1.00 52.97 87 ASP A O 1
ATOM 710 N N . LYS A 1 88 ? 10.955 -12.702 -15.003 1.00 56.19 88 LYS A N 1
ATOM 711 C CA . LYS A 1 88 ? 12.032 -11.916 -14.352 1.00 56.19 88 LYS A CA 1
ATOM 712 C C . LYS A 1 88 ? 12.652 -10.762 -15.176 1.00 56.19 88 LYS A C 1
ATOM 714 O O . LYS A 1 88 ? 13.838 -10.479 -15.039 1.00 56.19 88 LYS A O 1
ATOM 719 N N . THR A 1 89 ? 11.908 -10.121 -16.067 1.00 65.06 89 THR A N 1
ATOM 720 C CA . THR A 1 89 ? 12.426 -9.099 -16.995 1.00 65.06 89 THR A CA 1
ATOM 721 C C . THR A 1 89 ? 11.823 -7.715 -16.807 1.00 65.06 89 THR A C 1
ATOM 723 O O . THR A 1 89 ? 12.194 -6.812 -17.556 1.00 65.06 89 THR A O 1
ATOM 726 N N . ILE A 1 90 ? 10.955 -7.509 -15.808 1.00 78.25 90 ILE A N 1
ATOM 727 C CA . ILE A 1 90 ? 10.432 -6.168 -15.548 1.00 78.25 90 ILE A CA 1
ATOM 728 C C . ILE A 1 90 ? 11.555 -5.240 -15.063 1.00 78.25 90 ILE A C 1
ATOM 730 O O . ILE A 1 90 ? 12.290 -5.574 -14.134 1.00 78.25 90 ILE A O 1
ATOM 734 N N . THR A 1 91 ? 11.703 -4.082 -15.702 1.00 83.94 91 THR A N 1
ATOM 735 C CA . THR A 1 91 ? 12.659 -3.046 -15.289 1.00 83.94 91 THR A CA 1
ATOM 736 C C . THR A 1 91 ? 11.983 -1.994 -14.412 1.00 83.94 91 THR A C 1
ATOM 738 O O . THR A 1 91 ? 10.768 -1.792 -14.469 1.00 83.94 91 THR A O 1
ATOM 741 N N . ALA A 1 92 ? 12.773 -1.270 -13.618 1.00 83.56 92 ALA A N 1
ATOM 742 C CA . ALA A 1 92 ? 12.269 -0.157 -12.815 1.00 83.56 92 ALA A CA 1
ATOM 743 C C . ALA A 1 92 ? 11.583 0.921 -13.675 1.00 83.56 92 ALA A C 1
ATOM 745 O O . ALA A 1 92 ? 10.567 1.488 -13.278 1.00 83.56 92 ALA A O 1
ATOM 746 N N . GLU A 1 93 ? 12.094 1.169 -14.883 1.00 83.31 93 GLU A N 1
ATOM 747 C CA . GLU A 1 93 ? 11.483 2.092 -15.840 1.00 83.31 93 GLU A CA 1
ATOM 748 C C . GLU A 1 93 ? 10.096 1.616 -16.295 1.00 83.31 93 GLU A C 1
ATOM 750 O O . GLU A 1 93 ? 9.164 2.417 -16.360 1.00 83.31 93 GLU A O 1
ATOM 755 N N . GLN A 1 94 ? 9.914 0.315 -16.539 1.00 83.88 94 GLN A N 1
ATOM 756 C CA . GLN A 1 94 ? 8.603 -0.250 -16.876 1.00 83.88 94 GLN A CA 1
ATOM 757 C C . GLN A 1 94 ? 7.617 -0.106 -15.716 1.00 83.88 94 GLN A C 1
ATOM 759 O O . GLN A 1 94 ? 6.495 0.333 -15.934 1.00 83.88 94 GLN A O 1
ATOM 764 N N . ILE A 1 95 ? 8.044 -0.369 -14.478 1.00 85.12 95 ILE A N 1
ATOM 765 C CA . ILE A 1 95 ? 7.216 -0.144 -13.280 1.00 85.12 95 ILE A CA 1
ATOM 766 C C . ILE A 1 95 ? 6.795 1.330 -13.174 1.00 85.12 95 ILE A C 1
ATOM 768 O O . ILE A 1 95 ? 5.656 1.639 -12.835 1.00 85.12 95 ILE A O 1
ATOM 772 N N . LYS A 1 96 ? 7.702 2.263 -13.481 1.00 81.75 96 LYS A N 1
ATOM 773 C CA . LYS A 1 96 ? 7.426 3.705 -13.412 1.00 81.75 96 LYS A CA 1
ATOM 774 C C . LYS A 1 96 ? 6.570 4.216 -14.577 1.00 81.75 96 LYS A C 1
ATOM 776 O O . LYS A 1 96 ? 5.913 5.237 -14.414 1.00 81.75 96 LYS A O 1
ATOM 781 N N . THR A 1 97 ? 6.556 3.560 -15.733 1.00 83.38 97 THR A N 1
ATOM 782 C CA . THR A 1 97 ? 5.849 4.051 -16.936 1.00 83.38 97 THR A CA 1
ATOM 783 C C . THR A 1 97 ? 4.536 3.329 -17.217 1.00 83.38 97 THR A C 1
ATOM 785 O O . THR A 1 97 ? 3.656 3.893 -17.867 1.00 83.38 97 THR A O 1
ATOM 788 N N . ASP A 1 98 ? 4.380 2.105 -16.723 1.00 88.06 98 ASP A N 1
ATOM 789 C CA . ASP A 1 98 ? 3.195 1.295 -16.949 1.00 88.06 98 ASP A CA 1
ATOM 790 C C . ASP A 1 98 ? 1.966 1.849 -16.210 1.00 88.06 98 ASP A C 1
ATOM 792 O O . ASP A 1 98 ? 2.004 2.228 -15.036 1.00 88.06 98 ASP A O 1
ATOM 796 N N . ILE A 1 99 ? 0.841 1.886 -16.923 1.00 87.25 99 ILE A N 1
ATOM 797 C CA . ILE A 1 99 ? -0.404 2.491 -16.442 1.00 87.25 99 ILE A CA 1
ATOM 798 C C . ILE A 1 99 ? -0.962 1.728 -15.237 1.00 87.25 99 ILE A C 1
ATOM 800 O O . ILE A 1 99 ? -1.465 2.346 -14.300 1.00 87.25 99 ILE A O 1
ATOM 804 N N . ALA A 1 100 ? -0.871 0.398 -15.221 1.00 87.75 100 ALA A N 1
ATOM 805 C CA . ALA A 1 100 ? -1.438 -0.403 -14.145 1.00 87.75 100 ALA A CA 1
ATOM 806 C C . ALA A 1 100 ? -0.674 -0.194 -12.827 1.00 87.75 100 ALA A C 1
ATOM 808 O O . ALA A 1 100 ? -1.293 -0.160 -11.756 1.00 87.75 100 ALA A O 1
ATOM 809 N N . TRP A 1 101 ? 0.639 0.022 -12.912 1.00 87.75 101 TRP A N 1
ATOM 810 C CA . TRP A 1 101 ? 1.484 0.427 -11.791 1.00 87.75 101 TRP A CA 1
ATOM 811 C C . TRP A 1 101 ? 1.207 1.853 -11.320 1.00 87.75 101 TRP A C 1
ATOM 813 O O . TRP A 1 101 ? 1.028 2.079 -10.125 1.00 87.75 101 TRP A O 1
ATOM 823 N N . GLN A 1 102 ? 1.072 2.806 -12.241 1.00 88.19 102 GLN A N 1
ATOM 824 C CA . GLN A 1 102 ? 0.683 4.180 -11.904 1.00 88.19 102 GLN A CA 1
ATOM 825 C C . GLN A 1 102 ? -0.676 4.240 -11.198 1.00 88.19 102 GLN A C 1
ATOM 827 O O . GLN A 1 102 ? -0.857 4.985 -10.234 1.00 88.19 102 GLN A O 1
ATOM 832 N N . GLU A 1 103 ? -1.629 3.408 -11.616 1.00 90.44 103 GLU A N 1
ATOM 833 C CA . GLU A 1 103 ? -2.908 3.269 -10.924 1.00 90.44 103 GLU A CA 1
ATOM 834 C C . GLU A 1 103 ? -2.743 2.705 -9.505 1.00 90.44 103 GLU A C 1
ATOM 836 O O . GLU A 1 103 ? -3.417 3.179 -8.590 1.00 90.44 103 GLU A O 1
ATOM 841 N N . LEU A 1 104 ? -1.857 1.723 -9.290 1.00 90.88 104 LEU A N 1
ATOM 842 C CA . LEU A 1 104 ? -1.535 1.227 -7.946 1.00 90.88 104 LEU A CA 1
ATOM 843 C C . LEU A 1 104 ? -0.953 2.350 -7.074 1.00 90.88 104 LEU A C 1
ATOM 845 O O . LEU A 1 104 ? -1.421 2.555 -5.954 1.00 90.88 104 LEU A O 1
ATOM 849 N N . PHE A 1 105 ? 0.018 3.106 -7.588 1.00 89.94 105 PHE A N 1
ATOM 850 C CA . PHE A 1 105 ? 0.653 4.202 -6.852 1.00 89.94 105 PHE A CA 1
ATOM 851 C C . PHE A 1 105 ? -0.341 5.312 -6.516 1.00 89.94 105 PHE A C 1
ATOM 853 O O . PHE A 1 105 ? -0.386 5.782 -5.379 1.00 89.94 105 PHE A O 1
ATOM 860 N N . SER A 1 106 ? -1.231 5.646 -7.452 1.00 90.56 106 SER A N 1
ATOM 861 C CA . SER A 1 106 ? -2.321 6.590 -7.210 1.00 90.56 106 SER A CA 1
ATOM 862 C C . SER A 1 106 ? -3.275 6.111 -6.114 1.00 90.56 106 SER A C 1
ATOM 864 O O . SER A 1 106 ? -3.705 6.913 -5.285 1.00 90.56 106 SER A O 1
ATOM 866 N N . LEU A 1 107 ? -3.609 4.817 -6.069 1.00 92.31 107 LEU A N 1
ATOM 867 C CA . LEU A 1 107 ? -4.436 4.260 -4.995 1.00 92.31 107 LEU A CA 1
ATOM 868 C C . LEU A 1 107 ? -3.727 4.346 -3.637 1.00 92.31 107 LEU A C 1
ATOM 870 O O . LEU A 1 107 ? -4.363 4.711 -2.646 1.00 92.31 107 LEU A O 1
ATOM 874 N N . CYS A 1 108 ? -2.425 4.053 -3.588 1.00 91.62 108 CYS A N 1
ATOM 875 C CA . CYS A 1 108 ? -1.609 4.194 -2.381 1.00 91.62 108 CYS A CA 1
ATOM 876 C C . CYS A 1 108 ? -1.560 5.650 -1.897 1.00 91.62 108 CYS A C 1
ATOM 878 O O . CYS A 1 108 ? -1.783 5.902 -0.712 1.00 91.62 108 CYS A O 1
ATOM 880 N N . ASP A 1 109 ? -1.361 6.610 -2.802 1.00 91.25 109 ASP A N 1
ATOM 881 C CA . ASP A 1 109 ? -1.367 8.039 -2.476 1.00 91.25 109 ASP A CA 1
ATOM 882 C C . ASP A 1 109 ? -2.739 8.496 -1.959 1.00 91.25 109 ASP A C 1
ATOM 884 O O . ASP A 1 109 ? -2.821 9.156 -0.922 1.00 91.25 109 ASP A O 1
ATOM 888 N N . GLN A 1 110 ? -3.827 8.097 -2.629 1.00 91.50 110 GLN A N 1
ATOM 889 C CA . GLN A 1 110 ? -5.199 8.390 -2.196 1.00 91.50 110 GLN A CA 1
ATOM 890 C C . GLN A 1 110 ? -5.479 7.836 -0.800 1.00 91.50 110 GLN A C 1
ATOM 892 O O . GLN A 1 110 ? -6.054 8.528 0.046 1.00 91.50 110 GLN A O 1
ATOM 897 N N . LEU A 1 111 ? -5.056 6.596 -0.540 1.00 92.50 111 LEU A N 1
ATOM 898 C CA . LEU A 1 111 ? -5.208 5.982 0.767 1.00 92.50 111 LEU A CA 1
ATOM 899 C C . LEU A 1 111 ? -4.393 6.733 1.819 1.00 92.50 111 LEU A C 1
ATOM 901 O O . LEU A 1 111 ? -4.936 7.077 2.865 1.00 92.50 111 LEU A O 1
ATOM 905 N N . LYS A 1 112 ? -3.127 7.051 1.543 1.00 91.00 112 LYS A N 1
ATOM 906 C CA . LYS A 1 112 ? -2.287 7.819 2.465 1.00 91.00 112 LYS A CA 1
ATOM 907 C C . LYS A 1 112 ? -2.910 9.174 2.797 1.00 91.00 112 LYS A C 1
ATOM 909 O O . LYS A 1 112 ? -3.037 9.505 3.972 1.00 91.00 112 LYS A O 1
ATOM 914 N N . SER A 1 113 ? -3.369 9.923 1.792 1.00 90.62 113 SER A N 1
ATOM 915 C CA . SER A 1 113 ? -4.067 11.197 2.003 1.00 90.62 113 SER A CA 1
ATOM 916 C C . SER A 1 113 ? -5.335 11.031 2.839 1.00 90.62 113 SER A C 1
ATOM 918 O O . SER A 1 113 ? -5.610 11.866 3.700 1.00 90.62 113 SER A O 1
ATOM 920 N N . ARG A 1 114 ? -6.096 9.945 2.637 1.00 90.69 114 ARG A N 1
ATOM 921 C CA . ARG A 1 114 ? -7.271 9.656 3.467 1.00 90.69 114 ARG A CA 1
ATOM 922 C C . ARG A 1 114 ? -6.877 9.413 4.920 1.00 90.69 114 ARG A C 1
ATOM 924 O O . ARG A 1 114 ? -7.507 9.978 5.804 1.00 90.69 114 ARG A O 1
ATOM 931 N N . LEU A 1 115 ? -5.837 8.617 5.158 1.00 88.56 115 LEU A N 1
ATOM 932 C CA . LEU A 1 115 ? -5.342 8.289 6.498 1.00 88.56 115 LEU A CA 1
ATOM 933 C C . LEU A 1 115 ? -4.756 9.503 7.225 1.00 88.56 115 LEU A C 1
ATOM 935 O O . LEU A 1 115 ? -4.968 9.659 8.425 1.00 88.56 115 LEU A O 1
ATOM 939 N N . ASP A 1 116 ? -4.044 10.375 6.515 1.00 87.56 116 ASP A N 1
ATOM 940 C CA . ASP A 1 116 ? -3.495 11.604 7.092 1.00 87.56 116 ASP A CA 1
ATOM 941 C C . ASP A 1 116 ? -4.596 12.615 7.444 1.00 87.56 116 ASP A C 1
ATOM 943 O O . ASP A 1 116 ? -4.457 13.336 8.428 1.00 87.56 116 ASP A O 1
ATOM 947 N N . GLY A 1 117 ? -5.713 12.623 6.708 1.00 82.94 117 GLY A N 1
ATOM 948 C CA . GLY A 1 117 ? -6.889 13.443 7.018 1.00 82.94 117 GLY A CA 1
ATOM 949 C C . GLY A 1 117 ? -7.799 12.899 8.129 1.00 82.94 117 GLY A C 1
ATOM 950 O O . GLY A 1 117 ? -8.742 13.585 8.512 1.00 82.94 117 GLY A O 1
ATOM 951 N N . LEU A 1 118 ? -7.557 11.679 8.626 1.00 76.94 118 LEU A N 1
ATOM 952 C CA . LEU A 1 118 ? -8.281 11.092 9.766 1.00 76.94 118 LEU A CA 1
ATOM 953 C C . LEU A 1 118 ? -7.626 11.417 11.125 1.00 76.94 118 LEU A C 1
ATOM 955 O O . LEU A 1 118 ? -8.182 11.043 12.159 1.00 76.94 118 LEU A O 1
ATOM 959 N N .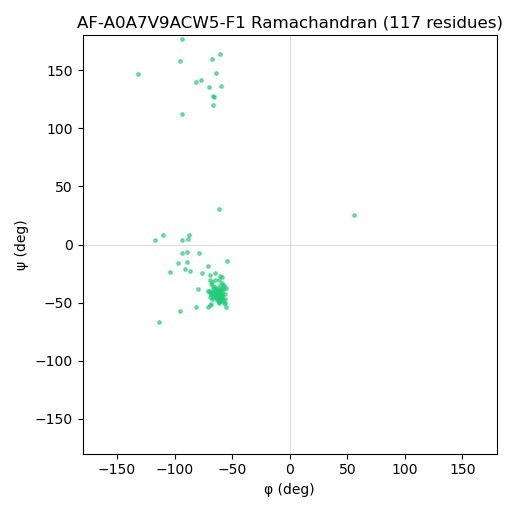 LYS A 1 119 ? -6.450 12.060 11.124 1.00 58.41 119 LYS A N 1
ATOM 960 C CA . LYS A 1 119 ? -5.707 12.462 12.328 1.00 58.41 119 LYS A CA 1
ATOM 961 C C . LYS A 1 119 ? -6.164 13.803 12.892 1.00 58.41 119 LYS A C 1
ATOM 963 O O . LYS A 1 119 ? -6.528 14.695 12.096 1.00 58.41 119 LYS A O 1
#